Protein AF-A0A2S0WGD8-F1 (afdb_monomer_lite)

pLDDT: mean 90.12, std 14.72, range [34.06, 98.5]

Sequence (77 aa):
MNNNIDFSIIRERALRNIREDLVTEWGNTYPAEAIQETFDTVKTEHKTKAVVEDFVPVLVEAEMKERLRTSDLEGAT

Secondary structure (DSSP, 8-state):
------HHHHHHHHHHHHHHHHHHHHTTTS-HHHHHHHHHHHHHHHHHH-SSGGGHHHHHHHHHHHHHHHT------

Structure (mmCIF, N/CA/C/O backbone):
data_AF-A0A2S0WGD8-F1
#
_entry.id   AF-A0A2S0WGD8-F1
#
loop_
_atom_site.group_PDB
_atom_site.id
_atom_site.type_symbol
_atom_site.label_atom_id
_atom_site.label_alt_id
_atom_site.label_comp_id
_atom_site.label_asym_id
_atom_site.label_entity_id
_atom_site.label_seq_id
_atom_site.pdbx_PDB_ins_code
_atom_site.Cartn_x
_atom_site.Cartn_y
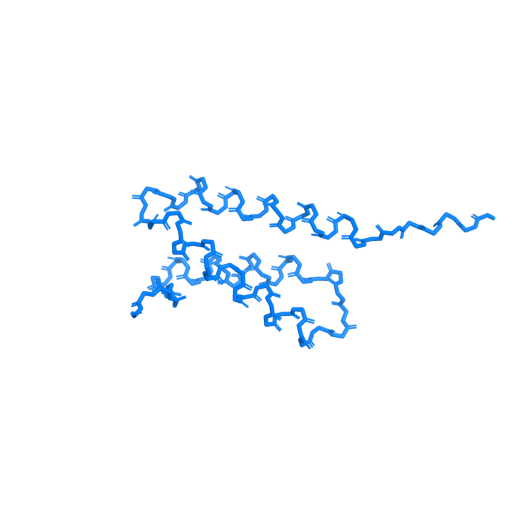_atom_site.Cartn_z
_atom_site.occupancy
_atom_site.B_iso_or_equiv
_atom_site.auth_seq_id
_atom_site.auth_comp_id
_atom_site.auth_asym_id
_atom_site.auth_atom_id
_atom_site.pdbx_PDB_model_num
ATOM 1 N N . MET A 1 1 ? 6.645 3.262 -35.984 1.00 42.62 1 MET A N 1
ATOM 2 C CA . MET A 1 1 ? 6.302 4.312 -35.003 1.00 42.62 1 MET A CA 1
ATOM 3 C C . MET A 1 1 ? 6.173 3.624 -33.655 1.00 42.62 1 MET A C 1
ATOM 5 O O . MET A 1 1 ? 5.178 2.950 -33.434 1.00 42.62 1 MET A O 1
ATOM 9 N N . ASN A 1 2 ? 7.204 3.689 -32.808 1.00 50.88 2 ASN A N 1
ATOM 10 C CA . ASN A 1 2 ? 7.094 3.189 -31.439 1.00 50.88 2 ASN A CA 1
ATOM 11 C C . ASN A 1 2 ? 6.330 4.242 -30.638 1.00 50.88 2 ASN A C 1
ATOM 13 O O . ASN A 1 2 ? 6.880 5.301 -30.343 1.00 50.88 2 ASN A O 1
ATOM 17 N N . ASN A 1 3 ? 5.066 3.969 -30.320 1.00 60.84 3 ASN A N 1
ATOM 18 C CA . ASN A 1 3 ? 4.376 4.698 -29.264 1.00 60.84 3 ASN A CA 1
ATOM 19 C C . ASN A 1 3 ? 5.102 4.349 -27.966 1.00 60.84 3 ASN A C 1
ATOM 21 O O . ASN A 1 3 ? 4.916 3.260 -27.428 1.00 60.84 3 ASN A O 1
ATOM 25 N N . ASN A 1 4 ? 5.996 5.230 -27.522 1.00 65.56 4 ASN A N 1
ATOM 26 C CA . ASN A 1 4 ? 6.687 5.085 -26.251 1.00 65.56 4 ASN A CA 1
ATOM 27 C C . ASN A 1 4 ? 5.667 5.388 -25.144 1.00 65.56 4 ASN A C 1
ATOM 29 O O . ASN A 1 4 ? 5.554 6.522 -24.686 1.00 65.56 4 ASN A O 1
ATOM 33 N N . ILE A 1 5 ? 4.819 4.403 -24.834 1.00 69.88 5 ILE A N 1
ATOM 34 C CA . ILE A 1 5 ? 3.833 4.505 -23.760 1.00 69.88 5 ILE A CA 1
ATOM 35 C C . ILE A 1 5 ? 4.616 4.571 -22.456 1.00 69.88 5 ILE A C 1
ATOM 37 O O . ILE A 1 5 ? 5.326 3.633 -22.098 1.00 69.88 5 ILE A O 1
ATOM 41 N N . ASP A 1 6 ? 4.482 5.689 -21.753 1.00 76.12 6 ASP A N 1
ATOM 42 C CA . ASP A 1 6 ? 5.045 5.833 -20.422 1.00 76.12 6 ASP A CA 1
ATOM 43 C C . ASP A 1 6 ? 4.161 5.093 -19.409 1.00 76.12 6 ASP A C 1
ATOM 45 O O . ASP A 1 6 ? 3.148 5.601 -18.917 1.00 76.12 6 ASP A O 1
ATOM 49 N N . PHE A 1 7 ? 4.547 3.853 -19.113 1.00 81.38 7 PHE A N 1
ATOM 50 C CA . PHE A 1 7 ? 3.859 3.014 -18.137 1.00 81.38 7 PHE A CA 1
ATOM 51 C C . PHE A 1 7 ? 3.970 3.551 -16.702 1.00 81.38 7 PHE A C 1
ATOM 53 O O . PHE A 1 7 ? 3.174 3.144 -15.856 1.00 81.38 7 PHE A O 1
ATOM 60 N N . SER A 1 8 ? 4.867 4.505 -16.414 1.00 84.88 8 SER A N 1
ATOM 61 C CA . SER A 1 8 ? 4.970 5.107 -15.078 1.00 84.88 8 SER A CA 1
ATOM 62 C C . SER A 1 8 ? 3.689 5.850 -14.682 1.00 84.88 8 SER A C 1
ATOM 64 O O . SER A 1 8 ? 3.225 5.720 -13.550 1.00 84.88 8 SER A O 1
ATOM 66 N N . ILE A 1 9 ? 3.036 6.528 -15.635 1.00 86.75 9 ILE A N 1
ATOM 67 C CA . ILE A 1 9 ? 1.770 7.242 -15.411 1.00 86.75 9 ILE A CA 1
ATOM 68 C C . ILE A 1 9 ? 0.658 6.256 -15.039 1.00 86.75 9 ILE A C 1
ATOM 70 O O . ILE A 1 9 ? -0.148 6.514 -14.140 1.00 86.75 9 ILE A O 1
ATOM 74 N N . ILE A 1 10 ? 0.617 5.110 -15.723 1.00 89.38 10 ILE A N 1
ATOM 75 C CA . ILE A 1 10 ? -0.364 4.053 -15.463 1.00 89.38 10 ILE A CA 1
ATOM 76 C C . ILE A 1 10 ? -0.117 3.447 -14.076 1.00 89.38 10 ILE A C 1
ATOM 78 O O . ILE A 1 10 ? -1.071 3.286 -13.314 1.00 89.38 10 ILE A O 1
ATOM 82 N N . ARG A 1 11 ? 1.147 3.184 -13.713 1.00 92.88 11 ARG A N 1
ATOM 83 C CA . ARG A 1 11 ? 1.521 2.650 -12.393 1.00 92.88 11 ARG A CA 1
ATOM 84 C C . ARG A 1 11 ? 1.161 3.598 -11.253 1.00 92.88 11 ARG A C 1
ATOM 86 O O . ARG A 1 11 ? 0.552 3.160 -10.281 1.00 92.88 11 ARG A O 1
ATOM 93 N N . GLU A 1 12 ? 1.466 4.890 -11.366 1.00 94.62 12 GLU A N 1
ATOM 94 C CA . GLU A 1 12 ? 1.105 5.864 -10.324 1.00 94.62 12 GLU A CA 1
ATOM 95 C C . GLU A 1 12 ? -0.412 6.025 -10.188 1.00 94.62 1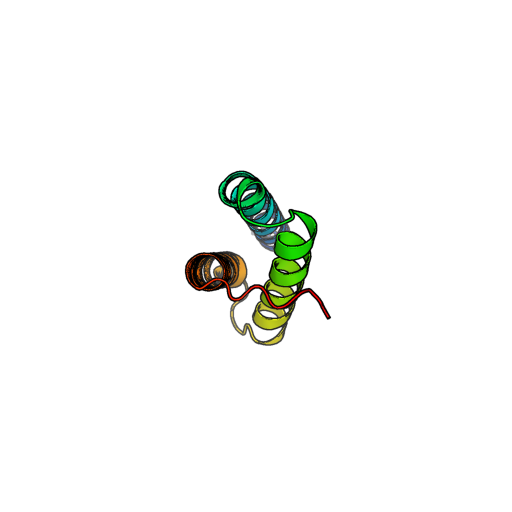2 GLU A C 1
ATOM 97 O O . GLU A 1 12 ? -0.926 6.165 -9.077 1.00 94.62 12 GLU A O 1
ATOM 102 N N . ARG A 1 13 ? -1.157 5.952 -11.299 1.00 95.56 13 ARG A N 1
ATOM 103 C CA . ARG A 1 13 ? -2.622 5.934 -11.246 1.00 95.56 13 ARG A CA 1
ATOM 104 C C . ARG A 1 13 ? -3.147 4.682 -10.547 1.00 95.56 13 ARG A C 1
ATOM 106 O O . ARG A 1 13 ? -4.041 4.812 -9.719 1.00 95.56 13 ARG A O 1
ATOM 113 N N . ALA A 1 14 ? -2.598 3.507 -10.852 1.00 96.75 14 ALA A N 1
ATOM 114 C CA . ALA A 1 14 ? -2.979 2.264 -10.188 1.00 96.75 14 ALA A CA 1
ATOM 115 C C . ALA A 1 14 ? -2.716 2.340 -8.676 1.00 96.75 14 ALA A C 1
ATOM 117 O O . ALA A 1 14 ? -3.622 2.084 -7.893 1.00 96.75 14 ALA A O 1
ATOM 118 N N . LEU A 1 15 ? -1.527 2.791 -8.263 1.00 98.06 15 LEU A N 1
ATOM 119 C CA . LEU A 1 15 ? -1.178 2.966 -6.848 1.00 98.06 15 LEU A CA 1
ATOM 120 C C . LEU A 1 15 ? -2.105 3.951 -6.131 1.00 98.06 15 LEU A C 1
ATOM 122 O O . LEU A 1 15 ? -2.525 3.689 -5.007 1.00 98.06 15 LEU A O 1
ATOM 126 N N . ARG A 1 16 ? -2.456 5.072 -6.772 1.00 98.12 16 ARG A N 1
ATOM 127 C CA . ARG A 1 16 ? -3.411 6.023 -6.192 1.00 98.12 16 ARG A CA 1
ATOM 128 C C . ARG A 1 16 ? -4.785 5.386 -5.984 1.00 98.12 16 ARG A C 1
ATOM 130 O O . ARG A 1 16 ? -5.332 5.538 -4.898 1.00 98.12 16 ARG A O 1
ATOM 137 N N . ASN A 1 17 ? -5.300 4.683 -6.994 1.00 98.31 17 ASN A N 1
ATOM 138 C CA . ASN A 1 17 ? -6.595 4.012 -6.905 1.00 98.31 17 ASN A CA 1
ATOM 139 C C . ASN A 1 17 ? -6.594 2.965 -5.782 1.00 98.31 17 ASN A C 1
ATOM 141 O O . ASN A 1 17 ? -7.483 2.987 -4.946 1.00 98.31 17 ASN A O 1
ATOM 145 N N . ILE A 1 18 ? -5.555 2.123 -5.700 1.00 98.50 18 ILE A N 1
ATOM 146 C CA . ILE A 1 18 ? -5.430 1.111 -4.640 1.00 98.50 18 ILE A CA 1
ATOM 147 C C . ILE A 1 18 ? -5.472 1.770 -3.256 1.00 98.50 18 ILE A C 1
ATOM 149 O O . ILE A 1 18 ? -6.196 1.315 -2.380 1.00 98.50 18 ILE A O 1
ATOM 153 N N . ARG A 1 19 ? -4.727 2.862 -3.043 1.00 98.44 19 ARG A N 1
ATOM 154 C CA . ARG A 1 19 ? -4.740 3.585 -1.762 1.00 98.44 19 ARG A CA 1
ATOM 155 C C . ARG A 1 19 ? -6.135 4.120 -1.417 1.00 98.44 19 ARG A C 1
ATOM 157 O O . ARG A 1 19 ? -6.561 4.005 -0.273 1.00 98.44 19 ARG A O 1
ATOM 164 N N . GLU A 1 20 ? -6.833 4.708 -2.388 1.00 98.38 20 GLU A N 1
ATOM 165 C CA . GLU A 1 20 ? -8.202 5.219 -2.211 1.00 98.38 20 GLU A CA 1
ATOM 166 C C . GLU A 1 20 ? -9.195 4.091 -1.892 1.00 98.38 20 GLU A C 1
ATOM 168 O O . GLU A 1 20 ? -10.017 4.241 -0.984 1.00 98.38 20 GLU A O 1
ATOM 173 N N . ASP A 1 21 ? -9.072 2.948 -2.568 1.00 98.50 21 ASP A N 1
ATOM 174 C CA . ASP A 1 21 ? -9.898 1.763 -2.337 1.00 98.50 21 ASP A CA 1
ATOM 175 C C . ASP A 1 21 ? -9.666 1.195 -0.928 1.00 98.50 21 ASP A C 1
ATOM 177 O O . ASP A 1 21 ? -10.624 0.964 -0.191 1.00 98.50 21 ASP A O 1
ATOM 181 N N . LEU A 1 22 ? -8.404 1.061 -0.501 1.00 98.19 22 LEU A N 1
ATOM 182 C CA . LEU A 1 22 ? -8.054 0.571 0.837 1.00 98.19 22 LEU A CA 1
ATOM 183 C C . LEU A 1 22 ? -8.578 1.489 1.947 1.00 98.19 22 LEU A C 1
ATOM 185 O O . LEU A 1 22 ? -9.142 1.004 2.926 1.00 98.19 22 LEU A O 1
ATOM 189 N N . VAL A 1 23 ? -8.434 2.812 1.798 1.00 98.12 23 VAL A N 1
ATOM 190 C CA . VAL A 1 23 ? -8.985 3.784 2.759 1.00 98.12 23 VAL A CA 1
ATOM 191 C C . VAL A 1 23 ? -10.511 3.712 2.796 1.00 98.12 23 VAL A C 1
ATOM 193 O O . VAL A 1 23 ? -11.100 3.792 3.871 1.00 98.12 23 VAL A O 1
ATOM 196 N N . THR A 1 24 ? -11.159 3.536 1.645 1.00 98.31 24 THR A N 1
ATOM 197 C CA . THR A 1 24 ? -12.622 3.417 1.565 1.00 98.31 24 THR A CA 1
ATOM 198 C C . THR A 1 24 ? -13.122 2.145 2.247 1.00 98.31 24 THR A C 1
ATOM 200 O O . THR A 1 24 ? -14.112 2.183 2.976 1.00 98.31 24 THR A O 1
ATOM 203 N N . GLU A 1 25 ? -12.440 1.022 2.031 1.00 97.81 25 GLU A N 1
ATOM 204 C CA . GLU A 1 25 ? -12.823 -0.283 2.571 1.00 97.81 25 GLU A CA 1
ATOM 205 C C . GLU A 1 25 ? -12.559 -0.384 4.083 1.00 97.81 25 GLU A C 1
ATOM 207 O O . GLU A 1 25 ? -13.415 -0.858 4.831 1.00 97.81 25 GLU A O 1
ATOM 212 N N . TRP A 1 26 ? -11.409 0.109 4.550 1.00 97.19 26 TRP A N 1
ATOM 213 C CA . TRP A 1 26 ? -10.932 -0.103 5.922 1.00 97.19 26 TRP A CA 1
ATOM 214 C C . TRP A 1 26 ? -10.995 1.134 6.821 1.00 97.19 26 TRP A C 1
ATOM 216 O O . TRP A 1 26 ? -10.712 1.032 8.014 1.00 97.19 26 TRP A O 1
ATOM 226 N N . GLY A 1 27 ? -11.409 2.293 6.303 1.00 95.62 27 GLY A N 1
ATOM 227 C CA . GLY A 1 27 ? -11.448 3.559 7.047 1.00 95.62 27 GLY A CA 1
ATOM 228 C C . GLY A 1 27 ? -12.414 3.588 8.240 1.00 95.62 27 GLY A C 1
ATOM 229 O O . GLY A 1 27 ? -12.312 4.464 9.094 1.00 95.62 27 GLY A O 1
ATOM 230 N N . ASN A 1 28 ? -13.339 2.625 8.329 1.00 96.19 28 ASN A N 1
ATOM 231 C CA . ASN A 1 28 ? -14.193 2.432 9.509 1.00 96.19 28 ASN A CA 1
ATOM 232 C C . ASN A 1 28 ? -13.509 1.612 10.618 1.00 96.19 28 ASN A C 1
ATOM 234 O O . ASN A 1 28 ? -13.979 1.607 11.754 1.00 96.19 28 ASN A O 1
ATOM 238 N N . THR A 1 29 ? -12.434 0.894 10.289 1.00 96.62 29 THR A N 1
ATOM 239 C CA . THR A 1 29 ? -11.676 0.030 11.204 1.00 96.62 29 THR A CA 1
ATOM 240 C C . THR A 1 29 ? -10.383 0.698 11.651 1.00 96.62 29 THR A C 1
ATOM 242 O O . THR A 1 29 ? -10.044 0.637 12.831 1.00 96.62 29 THR A O 1
ATOM 245 N N . TYR A 1 30 ? -9.686 1.362 10.730 1.00 96.00 30 TYR A N 1
ATOM 246 C CA . TYR A 1 30 ? -8.421 2.040 10.990 1.00 96.00 30 TYR A CA 1
ATOM 247 C C . TYR A 1 30 ? -8.488 3.510 10.570 1.00 96.00 30 TYR A C 1
ATOM 249 O O . TYR A 1 30 ? -9.184 3.841 9.606 1.00 96.00 30 TYR A O 1
ATOM 257 N N . PRO A 1 31 ? -7.744 4.407 11.243 1.00 95.81 31 PRO A N 1
ATOM 258 C CA . PRO A 1 31 ? -7.600 5.782 10.789 1.00 95.81 31 PRO A CA 1
ATOM 259 C C . PRO A 1 31 ? -7.073 5.831 9.354 1.00 95.81 31 PRO A C 1
ATOM 261 O O . PRO A 1 31 ? -6.098 5.161 9.016 1.00 95.81 31 PRO A O 1
ATOM 264 N N . ALA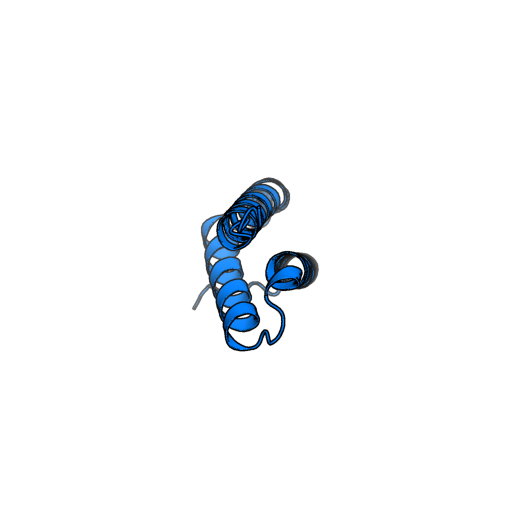 A 1 32 ? -7.681 6.674 8.519 1.00 95.56 32 ALA A N 1
ATOM 265 C CA . ALA A 1 32 ? -7.248 6.842 7.134 1.00 95.56 32 ALA A CA 1
ATOM 266 C C . ALA A 1 32 ? -5.777 7.280 7.024 1.00 95.56 32 ALA A C 1
ATOM 268 O O . ALA A 1 32 ? -5.117 6.942 6.047 1.00 95.56 32 ALA A O 1
ATOM 269 N N . GLU A 1 33 ? -5.266 8.037 7.998 1.00 95.50 33 GLU A N 1
ATOM 270 C CA . GLU A 1 33 ? -3.857 8.448 8.070 1.00 95.50 33 GLU A CA 1
ATOM 271 C C . GLU A 1 33 ? -2.929 7.240 8.242 1.00 95.50 33 GLU A C 1
ATOM 273 O O . GLU A 1 33 ? -2.038 7.055 7.422 1.00 95.50 33 GLU A O 1
ATOM 278 N N . ALA A 1 34 ? -3.224 6.343 9.189 1.00 95.56 34 ALA A N 1
ATOM 279 C CA . ALA A 1 34 ? -2.438 5.127 9.408 1.00 95.56 34 ALA A CA 1
ATOM 280 C C . ALA A 1 34 ? -2.394 4.231 8.156 1.00 95.56 34 ALA A C 1
ATOM 282 O O . ALA A 1 34 ? -1.334 3.753 7.764 1.00 95.56 34 ALA A O 1
ATOM 283 N N . ILE A 1 35 ? -3.530 4.057 7.466 1.00 96.56 35 ILE A N 1
ATOM 284 C CA . ILE A 1 35 ? -3.575 3.296 6.204 1.00 96.56 35 ILE A CA 1
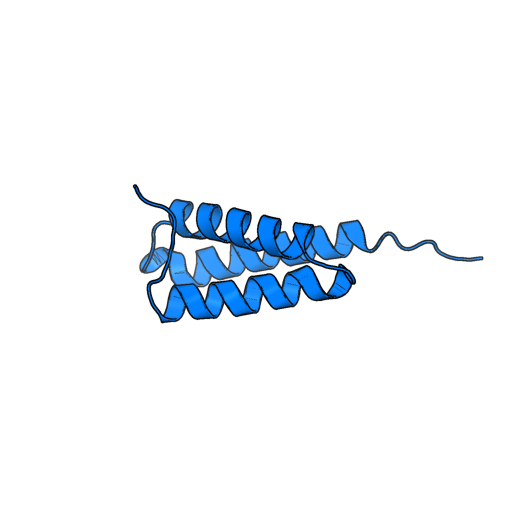ATOM 285 C C . ILE A 1 35 ? -2.672 3.947 5.144 1.00 96.56 35 ILE A C 1
ATOM 287 O O . ILE A 1 35 ? -1.975 3.244 4.415 1.00 96.56 35 ILE A O 1
ATOM 291 N N . GLN A 1 36 ? -2.683 5.280 5.040 1.00 96.75 36 GLN A N 1
ATOM 292 C CA . GLN A 1 36 ? -1.884 6.015 4.056 1.00 96.75 36 GLN A CA 1
ATOM 293 C C . GLN A 1 36 ? -0.383 5.959 4.364 1.00 96.75 36 GLN A C 1
ATOM 295 O O . GLN A 1 36 ? 0.401 5.706 3.454 1.00 96.75 36 GLN A O 1
ATOM 300 N N . GLU A 1 37 ? 0.014 6.135 5.623 1.00 96.31 37 GLU A N 1
ATOM 301 C CA . GLU A 1 37 ? 1.419 6.073 6.042 1.00 96.31 37 GLU A CA 1
ATOM 302 C C . GLU A 1 37 ? 2.022 4.679 5.829 1.00 96.31 37 GLU A C 1
ATOM 304 O O . GLU A 1 37 ? 3.105 4.542 5.245 1.00 96.31 37 GLU A O 1
ATOM 309 N N . THR A 1 38 ? 1.300 3.625 6.227 1.00 96.81 38 THR A N 1
ATOM 310 C CA . THR A 1 38 ? 1.736 2.248 5.967 1.00 96.81 38 THR A CA 1
ATOM 311 C C . THR A 1 38 ? 1.776 1.972 4.460 1.00 96.81 38 THR A C 1
ATOM 313 O O . THR A 1 38 ? 2.743 1.383 3.975 1.00 96.81 38 THR A O 1
ATOM 316 N N . PHE A 1 39 ? 0.796 2.455 3.684 1.00 98.06 39 PHE A N 1
ATOM 317 C CA . PHE A 1 39 ? 0.797 2.319 2.223 1.00 98.06 39 PHE A CA 1
ATOM 318 C C . PHE A 1 39 ? 2.034 2.956 1.581 1.00 98.06 39 PHE A C 1
ATOM 320 O O . PHE A 1 39 ? 2.670 2.338 0.725 1.00 98.06 39 PHE A O 1
ATOM 327 N N . ASP A 1 40 ? 2.394 4.175 1.982 1.00 97.81 40 ASP A N 1
ATOM 328 C CA . ASP A 1 40 ? 3.548 4.886 1.428 1.00 97.81 40 ASP A CA 1
ATOM 329 C C . ASP A 1 40 ? 4.873 4.204 1.796 1.00 97.81 40 ASP A C 1
ATOM 331 O O . ASP A 1 40 ? 5.785 4.127 0.961 1.00 97.81 40 ASP A O 1
ATOM 335 N N . THR A 1 41 ? 4.953 3.624 2.997 1.00 97.00 41 THR A N 1
ATOM 336 C CA . THR A 1 41 ? 6.078 2.779 3.422 1.00 97.00 41 THR A CA 1
ATOM 337 C C . THR A 1 41 ? 6.199 1.540 2.532 1.00 97.00 41 THR A C 1
ATOM 339 O O . THR A 1 41 ? 7.224 1.355 1.871 1.00 97.00 41 THR A O 1
ATOM 342 N N . VAL A 1 42 ? 5.128 0.748 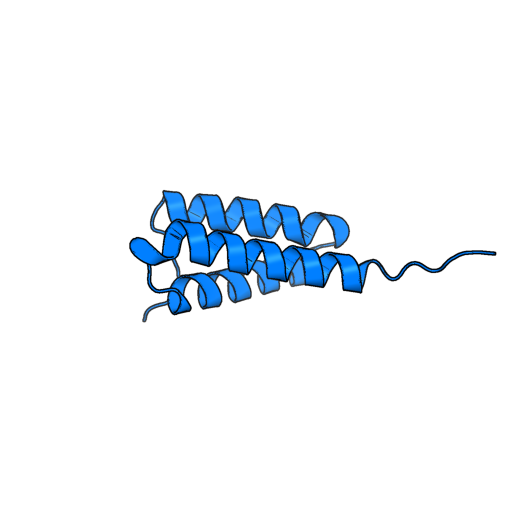2.404 1.00 97.56 42 VAL A N 1
ATOM 343 C CA . VAL A 1 42 ? 5.093 -0.472 1.574 1.00 97.56 42 VAL A CA 1
ATOM 344 C C . VAL A 1 42 ? 5.395 -0.154 0.103 1.00 97.56 42 VAL A C 1
ATOM 346 O O . VAL A 1 42 ? 6.201 -0.832 -0.542 1.00 97.56 42 VAL A O 1
ATOM 349 N N . LYS A 1 43 ? 4.819 0.926 -0.441 1.00 97.31 43 LYS A N 1
ATOM 350 C CA . LYS A 1 43 ? 5.117 1.424 -1.794 1.00 97.31 43 LYS A CA 1
ATOM 351 C C . LYS A 1 43 ? 6.604 1.711 -1.969 1.00 97.31 43 LYS A C 1
ATOM 353 O O . LYS A 1 43 ? 7.185 1.311 -2.980 1.00 97.31 43 LYS A O 1
ATOM 358 N N . THR A 1 44 ? 7.209 2.424 -1.024 1.00 96.50 44 THR A N 1
ATOM 359 C CA . THR A 1 44 ? 8.627 2.802 -1.081 1.00 96.50 44 THR A CA 1
ATOM 360 C C . THR A 1 44 ? 9.526 1.573 -1.031 1.00 96.50 44 THR A C 1
ATOM 362 O O . THR A 1 44 ? 10.473 1.468 -1.816 1.00 96.50 44 THR A O 1
ATOM 365 N N . GLU A 1 45 ? 9.206 0.612 -0.169 1.00 96.56 45 GLU A N 1
ATOM 366 C CA . GLU A 1 45 ? 9.950 -0.637 -0.063 1.00 96.56 45 GLU A CA 1
ATOM 367 C C . GLU A 1 45 ? 9.929 -1.451 -1.357 1.00 96.56 45 GLU A C 1
ATOM 369 O O . GLU A 1 45 ? 10.993 -1.828 -1.859 1.00 96.56 45 GLU A O 1
ATOM 374 N N . HIS A 1 46 ? 8.744 -1.688 -1.927 1.00 96.50 46 HIS A N 1
ATOM 375 C CA . HIS A 1 46 ? 8.619 -2.439 -3.179 1.00 96.50 46 HIS A CA 1
ATOM 376 C C . HIS A 1 46 ? 9.283 -1.712 -4.339 1.00 96.50 46 HIS A C 1
ATOM 378 O O . HIS A 1 46 ? 10.004 -2.340 -5.108 1.00 96.50 46 HIS A O 1
ATOM 384 N N . LYS A 1 47 ? 9.127 -0.385 -4.440 1.00 94.31 47 LYS A N 1
ATOM 385 C CA . LYS A 1 47 ? 9.820 0.409 -5.466 1.00 94.31 47 LYS A CA 1
ATOM 386 C C . LYS A 1 47 ? 11.338 0.302 -5.370 1.00 94.31 47 LYS A C 1
ATOM 388 O O . LYS A 1 47 ? 11.995 0.174 -6.394 1.00 94.31 47 LYS A O 1
ATOM 393 N N . THR A 1 48 ? 11.891 0.343 -4.161 1.00 95.44 48 THR A N 1
ATOM 394 C CA . THR A 1 48 ? 13.348 0.304 -3.954 1.00 95.44 48 THR A CA 1
ATOM 395 C C . THR A 1 48 ? 13.941 -1.064 -4.300 1.00 95.44 48 THR A C 1
ATOM 397 O O . THR A 1 48 ? 15.084 -1.150 -4.743 1.00 95.44 48 THR A O 1
ATOM 400 N N . LYS A 1 49 ? 13.173 -2.142 -4.101 1.00 93.50 49 LYS A N 1
ATOM 401 C CA . LYS A 1 49 ? 13.621 -3.528 -4.312 1.00 93.50 49 LYS A CA 1
ATOM 402 C C . LYS A 1 49 ? 13.271 -4.075 -5.706 1.00 93.50 49 LYS A C 1
ATOM 404 O O . LYS A 1 49 ? 13.824 -5.099 -6.110 1.00 93.50 49 LYS A O 1
ATOM 409 N N . ALA A 1 50 ? 12.345 -3.448 -6.433 1.00 92.38 50 ALA A N 1
ATOM 410 C CA . ALA A 1 50 ? 11.818 -3.982 -7.684 1.00 92.38 50 ALA A CA 1
ATOM 411 C C . ALA A 1 50 ? 12.839 -3.931 -8.829 1.00 92.38 50 ALA A C 1
ATOM 413 O O . ALA A 1 50 ? 13.283 -2.871 -9.254 1.00 92.38 50 ALA A O 1
ATOM 414 N N . VAL A 1 51 ? 13.126 -5.101 -9.406 1.00 92.69 51 VAL A N 1
ATOM 415 C CA . VAL A 1 51 ? 13.821 -5.215 -10.702 1.00 92.69 51 VAL A CA 1
ATOM 416 C C . VAL A 1 51 ? 12.843 -5.013 -11.869 1.00 92.69 51 VAL A C 1
ATOM 418 O O . VAL A 1 51 ? 13.232 -4.547 -12.936 1.00 92.69 51 VAL A O 1
ATOM 421 N N . VAL A 1 52 ? 11.562 -5.344 -11.663 1.00 91.75 52 VAL A N 1
ATOM 422 C CA . VAL A 1 52 ? 10.471 -5.149 -12.628 1.00 91.75 52 VAL A CA 1
ATOM 423 C C . VAL A 1 52 ? 9.379 -4.315 -11.966 1.00 91.75 52 VAL A C 1
ATOM 425 O O . VAL A 1 52 ? 8.651 -4.801 -11.103 1.00 91.75 52 VAL A O 1
ATOM 428 N N . GLU A 1 53 ? 9.261 -3.051 -12.369 1.00 92.12 53 GLU A N 1
ATOM 429 C CA . GLU A 1 53 ? 8.352 -2.098 -11.718 1.00 92.12 53 GLU A CA 1
ATOM 430 C C . GLU A 1 53 ? 6.866 -2.339 -12.021 1.00 92.12 53 GLU A C 1
ATOM 432 O O . GLU A 1 53 ? 6.003 -1.886 -11.272 1.00 92.12 53 GLU A O 1
ATOM 437 N N . ASP A 1 54 ? 6.543 -3.053 -13.100 1.00 91.38 54 ASP A N 1
ATOM 438 C CA . ASP A 1 54 ? 5.159 -3.235 -13.564 1.00 91.38 54 ASP A CA 1
ATOM 439 C C . ASP A 1 54 ? 4.274 -3.993 -12.569 1.00 91.38 54 ASP A C 1
ATOM 441 O O . ASP A 1 54 ? 3.061 -3.787 -12.540 1.00 91.38 54 ASP A O 1
ATOM 445 N N . PHE A 1 55 ? 4.879 -4.807 -11.703 1.00 93.75 55 PHE A N 1
ATOM 446 C CA . PHE A 1 55 ? 4.172 -5.565 -10.670 1.00 93.75 55 PHE A CA 1
ATOM 447 C C . PHE A 1 55 ? 4.121 -4.859 -9.313 1.00 93.75 55 PHE A C 1
ATOM 449 O O . PHE A 1 55 ? 3.432 -5.342 -8.417 1.00 93.75 55 PHE A O 1
ATOM 456 N N . VAL A 1 56 ? 4.787 -3.708 -9.151 1.00 96.38 56 VAL A N 1
ATOM 457 C CA . VAL A 1 56 ? 4.793 -2.956 -7.883 1.00 96.38 56 VAL A CA 1
ATOM 458 C C . VAL A 1 56 ? 3.376 -2.675 -7.368 1.00 96.38 56 VAL A C 1
ATOM 460 O O . VAL A 1 56 ? 3.144 -2.939 -6.192 1.00 96.38 56 VAL A O 1
ATOM 463 N N . PRO A 1 57 ? 2.398 -2.224 -8.185 1.00 97.94 57 PRO A N 1
ATOM 464 C CA . PRO A 1 57 ? 1.040 -1.999 -7.688 1.00 97.94 57 PRO A CA 1
ATOM 465 C C . PRO A 1 57 ? 0.397 -3.255 -7.084 1.00 97.94 57 PRO A C 1
ATOM 467 O O . PRO A 1 57 ? -0.212 -3.177 -6.023 1.00 97.94 57 PRO A O 1
ATOM 470 N N . VAL A 1 58 ? 0.590 -4.415 -7.720 1.00 97.19 58 VAL A N 1
ATOM 471 C CA . VAL A 1 58 ? 0.022 -5.694 -7.264 1.00 97.19 58 VAL A CA 1
ATOM 472 C C . VAL A 1 58 ? 0.662 -6.141 -5.950 1.00 97.19 58 VAL A C 1
ATOM 474 O O . VAL A 1 58 ? -0.036 -6.597 -5.049 1.00 97.19 58 VAL A O 1
ATOM 477 N N . LEU A 1 59 ? 1.984 -5.994 -5.826 1.00 97.62 59 LEU A N 1
ATOM 478 C CA . LEU A 1 59 ? 2.711 -6.354 -4.606 1.00 97.62 59 LEU A CA 1
ATOM 479 C C . LEU A 1 59 ? 2.309 -5.466 -3.424 1.00 97.62 59 LEU A C 1
ATOM 481 O O . LEU A 1 59 ? 2.053 -5.980 -2.337 1.00 97.62 59 LEU A O 1
ATOM 485 N N . VAL A 1 60 ? 2.188 -4.156 -3.656 1.00 98.06 60 VAL A N 1
ATOM 486 C CA . VAL A 1 60 ? 1.742 -3.197 -2.637 1.00 98.06 60 VAL A CA 1
ATOM 487 C C . VAL A 1 60 ? 0.323 -3.516 -2.173 1.00 98.06 60 VAL A C 1
ATOM 489 O O . VAL A 1 60 ? 0.075 -3.575 -0.973 1.00 98.06 60 VAL A O 1
ATOM 492 N N . GLU A 1 61 ? -0.607 -3.758 -3.101 1.00 98.38 61 GLU A N 1
ATOM 493 C CA . GLU A 1 61 ? -1.987 -4.114 -2.760 1.00 98.38 61 GLU A CA 1
ATOM 494 C C . GLU A 1 61 ? -2.059 -5.405 -1.935 1.00 98.38 61 GLU A C 1
ATOM 496 O O . GLU A 1 61 ? -2.754 -5.450 -0.919 1.00 98.38 61 GLU A O 1
ATOM 501 N N . ALA A 1 62 ? -1.342 -6.449 -2.361 1.00 98.19 62 ALA A N 1
ATOM 502 C CA . ALA A 1 62 ? -1.350 -7.742 -1.688 1.00 98.19 62 ALA A CA 1
ATOM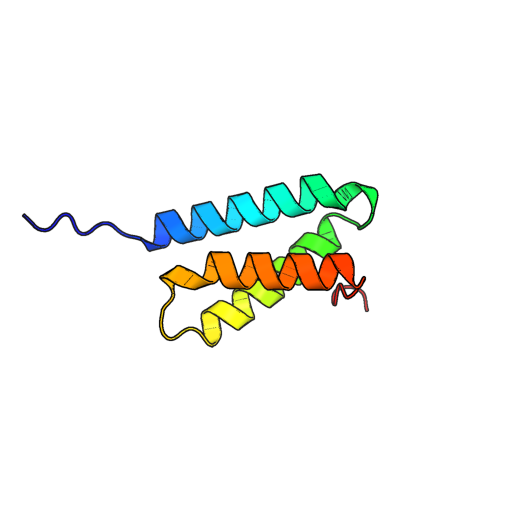 503 C C . ALA A 1 62 ? -0.816 -7.643 -0.254 1.00 98.19 62 ALA A C 1
ATOM 505 O O . ALA A 1 62 ? -1.438 -8.166 0.671 1.00 98.19 62 ALA A O 1
ATOM 506 N N . GLU A 1 63 ? 0.303 -6.945 -0.059 1.00 98.00 63 GLU A N 1
ATOM 507 C CA . GLU A 1 63 ? 0.881 -6.759 1.269 1.00 98.00 63 GLU A CA 1
ATOM 508 C C . GLU A 1 63 ? -0.012 -5.901 2.168 1.00 98.00 63 GLU A C 1
ATOM 510 O O . GLU A 1 63 ? -0.255 -6.270 3.315 1.00 98.00 63 GLU A O 1
ATOM 515 N N . MET A 1 64 ? -0.567 -4.801 1.650 1.00 97.94 64 MET A N 1
ATOM 516 C CA . MET A 1 64 ? -1.480 -3.955 2.422 1.00 97.94 64 MET A CA 1
ATOM 517 C C . MET A 1 64 ? -2.722 -4.717 2.875 1.00 97.94 64 MET A C 1
ATOM 519 O O . MET A 1 64 ? -3.118 -4.609 4.033 1.00 97.94 64 MET A O 1
ATOM 523 N N . LYS A 1 65 ? -3.324 -5.517 1.988 1.00 97.69 65 LYS A N 1
ATOM 524 C CA . LYS A 1 65 ? -4.473 -6.361 2.338 1.00 97.69 65 LYS A CA 1
ATOM 525 C C . LYS A 1 65 ? -4.129 -7.364 3.432 1.00 97.69 65 LYS A C 1
ATOM 527 O O . LYS A 1 65 ? -4.944 -7.573 4.327 1.00 97.69 65 LYS A O 1
ATOM 532 N N . GLU A 1 66 ? -2.939 -7.960 3.386 1.00 97.56 66 GLU A N 1
ATOM 533 C CA . GLU A 1 66 ? -2.499 -8.876 4.436 1.00 97.56 66 GLU A CA 1
ATOM 534 C C . GLU A 1 66 ? -2.301 -8.151 5.771 1.00 97.56 66 GLU A C 1
ATOM 536 O O . GLU A 1 66 ? -2.894 -8.570 6.762 1.00 97.56 66 GLU A O 1
ATOM 541 N N . ARG A 1 67 ? -1.569 -7.028 5.785 1.00 96.31 67 ARG A N 1
ATOM 542 C CA . ARG A 1 67 ? -1.336 -6.206 6.985 1.00 96.31 67 ARG A CA 1
ATOM 543 C C . ARG A 1 67 ? -2.642 -5.730 7.627 1.00 96.31 67 ARG A C 1
ATOM 545 O O . ARG A 1 67 ? -2.831 -5.859 8.833 1.00 96.31 67 ARG A O 1
ATOM 552 N N . LEU A 1 68 ? -3.590 -5.240 6.829 1.00 95.44 68 LEU A N 1
ATOM 553 C CA . LEU A 1 68 ? -4.912 -4.823 7.315 1.00 95.44 68 LEU A CA 1
ATOM 554 C C . LEU A 1 68 ? -5.688 -5.995 7.928 1.00 95.44 68 LEU A C 1
ATOM 556 O O . LEU A 1 68 ? -6.279 -5.866 8.998 1.00 95.44 68 LEU A O 1
ATOM 560 N N . ARG A 1 69 ? -5.641 -7.171 7.294 1.00 95.62 69 ARG A N 1
ATOM 561 C CA . ARG A 1 69 ? -6.306 -8.385 7.786 1.00 95.62 69 ARG A CA 1
ATOM 562 C C . ARG A 1 69 ? -5.694 -8.902 9.091 1.00 95.62 69 ARG A C 1
ATOM 564 O O . ARG A 1 69 ? -6.417 -9.465 9.913 1.00 95.62 69 ARG A O 1
ATOM 571 N N . THR A 1 70 ? -4.387 -8.743 9.283 1.00 95.38 70 THR A N 1
ATOM 572 C CA . THR A 1 70 ? -3.659 -9.185 10.484 1.00 95.38 70 THR A CA 1
ATOM 573 C C . THR A 1 70 ? -3.518 -8.099 11.552 1.00 95.38 70 THR A C 1
ATOM 575 O O . THR A 1 70 ? -2.964 -8.381 12.612 1.00 95.38 70 THR A O 1
ATOM 578 N N . SER A 1 71 ? -4.083 -6.903 11.328 1.00 89.75 71 SER A N 1
ATOM 579 C CA . SER A 1 71 ? -3.950 -5.729 12.208 1.00 89.75 71 SER A CA 1
ATOM 580 C C . SER A 1 71 ? -2.507 -5.240 12.393 1.00 89.75 71 SER A C 1
ATOM 582 O O . SER A 1 71 ? -2.162 -4.709 13.445 1.00 89.75 71 SER A O 1
ATOM 584 N N . ASP A 1 72 ? -1.684 -5.396 11.360 1.00 86.94 72 ASP A N 1
ATOM 585 C CA . ASP A 1 72 ? -0.265 -5.038 11.320 1.00 86.94 72 ASP A CA 1
ATOM 586 C C . ASP A 1 72 ? -0.027 -3.728 10.546 1.00 86.94 72 ASP A C 1
ATOM 588 O O . ASP A 1 72 ? 0.640 -3.679 9.509 1.00 86.94 72 ASP A O 1
ATOM 592 N N . LEU A 1 73 ? -0.643 -2.642 11.019 1.00 81.56 73 LEU A N 1
ATOM 593 C CA . LEU A 1 73 ? -0.357 -1.301 10.514 1.00 81.56 73 LEU A CA 1
ATOM 594 C C . LEU A 1 73 ? 0.815 -0.716 11.302 1.00 81.56 73 LEU A C 1
ATOM 596 O O . LEU A 1 73 ? 0.638 -0.142 12.376 1.00 81.56 73 LEU A O 1
ATOM 600 N N . GLU A 1 74 ? 2.026 -0.874 10.776 1.00 65.75 74 GLU A N 1
ATOM 601 C CA . GLU A 1 74 ? 3.183 -0.133 11.274 1.00 65.75 74 GLU A CA 1
ATOM 602 C C . GLU A 1 74 ? 3.009 1.344 10.887 1.00 65.75 74 GLU A C 1
ATOM 604 O O . GLU A 1 74 ? 3.087 1.710 9.711 1.00 65.75 74 GLU A O 1
ATOM 609 N N . GLY A 1 75 ? 2.683 2.171 11.884 1.00 55.50 75 GLY A N 1
ATOM 610 C CA . GLY A 1 75 ? 2.338 3.584 11.700 1.00 55.50 75 GLY A CA 1
ATOM 611 C C . GLY A 1 75 ? 1.579 4.165 12.895 1.00 55.50 75 GLY A C 1
ATOM 612 O O . GLY A 1 75 ? 0.462 4.640 12.740 1.00 55.50 75 GLY A O 1
ATOM 613 N N . ALA A 1 76 ? 2.138 4.026 14.104 1.00 34.06 76 ALA A N 1
ATOM 614 C CA . ALA A 1 76 ? 1.808 4.822 15.296 1.00 34.06 76 ALA A CA 1
ATOM 615 C C . ALA A 1 76 ? 2.795 4.480 16.430 1.00 34.06 76 ALA A C 1
ATOM 617 O O . ALA A 1 76 ? 2.523 3.626 17.276 1.00 34.06 76 ALA A O 1
ATOM 618 N N . THR A 1 77 ? 3.948 5.148 16.450 1.00 34.28 77 THR A N 1
ATOM 619 C CA . THR A 1 77 ? 4.727 5.366 17.681 1.00 34.28 77 THR A CA 1
ATOM 620 C C . THR A 1 77 ? 4.868 6.852 17.909 1.00 34.28 77 THR A C 1
ATOM 622 O O . THR A 1 77 ? 5.294 7.516 16.938 1.00 34.28 77 THR A O 1
#

Radius of gyration: 13.71 Å; chains: 1; bounding box: 28×18×53 Å

Foldseek 3Di:
DPPPDPCVVVLVVLLVVLLVVLCVVCVVPDPSVLLVVLLVVLLVVCVVPDPPCNCSSVSSSVVSVVCSVVVNRPGDD

Organism: NCBI:txid2079535